Protein AF-A0A7X0BT16-F1 (afdb_monomer)

Structure (mmCIF, N/CA/C/O backbone):
data_AF-A0A7X0BT16-F1
#
_entry.id   AF-A0A7X0BT16-F1
#
loop_
_atom_site.group_PDB
_atom_site.id
_atom_site.type_symbol
_atom_site.label_atom_id
_atom_site.label_alt_id
_atom_site.label_comp_id
_atom_site.label_asym_id
_atom_site.label_entity_id
_atom_site.label_seq_id
_atom_site.pdbx_PDB_ins_code
_atom_site.Cartn_x
_atom_site.Cartn_y
_atom_site.Cartn_z
_atom_site.occupancy
_atom_site.B_iso_or_equiv
_atom_site.auth_seq_id
_atom_site.auth_comp_id
_atom_site.auth_asym_id
_atom_site.auth_atom_id
_atom_site.pdbx_PDB_model_num
ATOM 1 N N . MET A 1 1 ? 44.146 -27.514 7.093 1.00 62.03 1 MET A N 1
ATOM 2 C CA . MET A 1 1 ? 43.208 -26.456 7.522 1.00 62.03 1 MET A CA 1
ATOM 3 C C . MET A 1 1 ? 42.012 -26.492 6.581 1.00 62.03 1 MET A C 1
ATOM 5 O O . MET A 1 1 ? 42.143 -26.067 5.443 1.00 62.03 1 MET A O 1
ATOM 9 N N . GLN A 1 2 ? 40.904 -27.101 6.998 1.00 61.06 2 GLN A N 1
ATOM 10 C CA . GLN A 1 2 ? 39.678 -27.187 6.197 1.00 61.06 2 GLN A CA 1
ATOM 11 C C . GLN A 1 2 ? 38.775 -26.010 6.568 1.00 61.06 2 GLN A C 1
ATOM 13 O O . GLN A 1 2 ? 38.416 -25.845 7.732 1.00 61.06 2 GLN A O 1
ATOM 18 N N . VAL A 1 3 ? 38.493 -25.139 5.602 1.00 65.56 3 VAL A N 1
ATOM 19 C CA . VAL A 1 3 ? 37.660 -23.953 5.813 1.00 65.56 3 VAL A CA 1
ATOM 20 C C . VAL A 1 3 ? 36.194 -24.379 5.812 1.00 65.56 3 VAL A C 1
ATOM 22 O O . VAL A 1 3 ? 35.631 -24.743 4.782 1.00 65.56 3 VAL A O 1
ATOM 25 N N . GLN A 1 4 ? 35.582 -24.400 6.995 1.00 63.31 4 GLN A N 1
ATOM 26 C CA . GLN A 1 4 ? 34.161 -24.686 7.150 1.00 63.31 4 GLN A CA 1
ATOM 27 C C . GLN A 1 4 ? 33.369 -23.496 6.586 1.00 63.31 4 GLN A C 1
ATOM 29 O O . GLN A 1 4 ? 33.384 -22.407 7.158 1.00 63.31 4 GLN A O 1
ATOM 34 N N . ASN A 1 5 ? 32.707 -23.691 5.445 1.00 62.75 5 ASN A N 1
ATOM 35 C CA . ASN A 1 5 ? 31.869 -22.672 4.822 1.00 62.75 5 ASN A CA 1
ATOM 36 C C . ASN A 1 5 ? 30.610 -22.458 5.682 1.00 62.75 5 ASN A C 1
ATOM 38 O O . ASN A 1 5 ? 29.662 -23.240 5.623 1.00 62.75 5 ASN A O 1
ATOM 42 N N . ASN A 1 6 ? 30.629 -21.432 6.533 1.00 65.69 6 ASN A N 1
ATOM 43 C CA . ASN A 1 6 ? 29.486 -21.020 7.337 1.00 65.69 6 ASN A CA 1
ATOM 44 C C . ASN A 1 6 ? 28.549 -20.196 6.448 1.00 65.69 6 ASN A C 1
ATOM 46 O O . ASN A 1 6 ? 28.663 -18.973 6.384 1.00 65.69 6 ASN A O 1
ATOM 50 N N . VAL A 1 7 ? 27.645 -20.870 5.730 1.00 64.44 7 VAL A N 1
ATOM 51 C CA . VAL A 1 7 ? 26.501 -20.220 5.077 1.00 64.44 7 VAL A CA 1
ATOM 52 C C . VAL A 1 7 ? 25.565 -19.701 6.166 1.00 64.44 7 VAL A C 1
ATOM 54 O O . VAL A 1 7 ? 24.576 -20.330 6.534 1.00 64.44 7 VAL A O 1
ATOM 57 N N . GLN A 1 8 ? 25.935 -18.561 6.745 1.00 62.72 8 GLN A N 1
ATOM 58 C CA . GLN A 1 8 ? 25.099 -17.813 7.668 1.00 62.72 8 GLN A CA 1
ATOM 59 C C . GLN A 1 8 ? 23.757 -17.604 6.974 1.00 62.72 8 GLN A C 1
ATOM 61 O O . GLN A 1 8 ? 23.681 -16.998 5.905 1.00 62.72 8 GLN A O 1
ATOM 66 N N . GLN A 1 9 ? 22.714 -18.200 7.549 1.00 64.00 9 GLN A N 1
ATOM 67 C CA . GLN A 1 9 ? 21.346 -18.045 7.088 1.00 64.00 9 GLN A CA 1
ATOM 68 C C . GLN A 1 9 ? 21.044 -16.549 7.085 1.00 64.00 9 GLN A C 1
ATOM 70 O O . GLN A 1 9 ? 20.920 -15.937 8.145 1.00 64.00 9 GLN A O 1
ATOM 75 N N . ALA A 1 10 ? 20.982 -15.954 5.893 1.00 64.94 10 ALA A N 1
ATOM 76 C CA . ALA A 1 10 ? 20.500 -14.595 5.742 1.00 64.94 10 ALA A CA 1
ATOM 77 C C . ALA A 1 10 ? 19.114 -14.518 6.403 1.00 64.94 10 ALA A C 1
ATOM 79 O O . ALA A 1 10 ? 18.330 -15.465 6.248 1.00 64.94 10 ALA A O 1
ATOM 80 N N . PRO A 1 11 ? 18.800 -13.447 7.152 1.00 63.94 11 PRO A N 1
ATOM 81 C CA . PRO A 1 11 ? 17.477 -13.289 7.731 1.00 63.94 11 PRO A CA 1
ATOM 82 C C . PRO A 1 11 ? 16.439 -13.458 6.621 1.00 63.94 11 PRO A C 1
ATOM 84 O O . PRO A 1 11 ? 16.434 -12.728 5.628 1.00 63.94 11 PRO A O 1
ATOM 87 N N . ARG A 1 12 ? 15.593 -14.486 6.753 1.00 66.00 12 ARG A N 1
ATOM 88 C CA . ARG A 1 12 ? 14.468 -14.692 5.845 1.00 66.00 12 ARG A CA 1
ATOM 89 C C . ARG A 1 12 ? 13.450 -13.604 6.145 1.00 66.00 12 ARG A C 1
ATOM 91 O O . ARG A 1 12 ? 12.665 -13.736 7.078 1.00 66.00 12 ARG A O 1
ATOM 98 N N . PHE A 1 13 ? 13.466 -12.541 5.350 1.00 68.62 13 PHE A N 1
ATOM 99 C CA . PHE A 1 13 ? 12.358 -11.598 5.294 1.00 68.62 13 PHE A CA 1
ATOM 100 C C . PHE A 1 13 ? 11.175 -12.318 4.648 1.00 68.62 13 PHE A C 1
ATOM 102 O O . PHE A 1 13 ? 11.088 -12.444 3.428 1.00 68.62 13 PHE A O 1
ATOM 109 N N . THR A 1 14 ? 10.303 -12.887 5.475 1.00 76.38 14 THR A N 1
ATOM 110 C CA . THR A 1 14 ? 9.020 -13.408 5.009 1.00 76.38 14 THR A CA 1
ATOM 111 C C . THR A 1 14 ? 8.117 -12.231 4.699 1.00 76.38 14 THR A C 1
ATOM 113 O O . THR A 1 14 ? 7.971 -11.342 5.539 1.00 76.38 14 THR A O 1
ATOM 116 N N . ALA A 1 15 ? 7.516 -12.231 3.509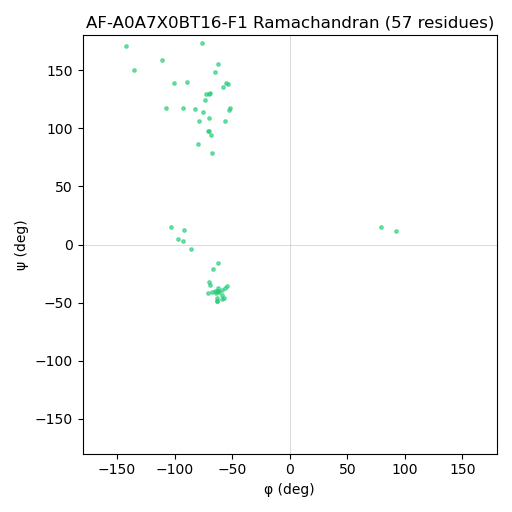 1.00 80.06 15 ALA A N 1
ATOM 117 C CA . ALA A 1 15 ? 6.527 -11.225 3.161 1.00 80.06 15 ALA A CA 1
ATOM 118 C C . ALA A 1 15 ? 5.404 -11.208 4.218 1.00 80.06 15 ALA A C 1
ATOM 120 O O . ALA A 1 15 ? 4.990 -12.279 4.685 1.00 80.06 15 ALA A O 1
ATOM 121 N N . PRO A 1 16 ? 4.933 -10.019 4.618 1.00 84.19 16 PRO A N 1
ATOM 122 C CA . PRO A 1 16 ? 3.824 -9.894 5.548 1.00 84.19 16 PRO A CA 1
ATOM 123 C C . PRO A 1 16 ? 2.543 -10.504 4.960 1.00 84.19 16 PRO A C 1
ATOM 125 O O . PRO A 1 16 ? 2.384 -10.638 3.745 1.00 84.19 16 PRO A O 1
ATOM 128 N N . ALA A 1 17 ? 1.616 -10.916 5.828 1.00 89.75 17 ALA A N 1
ATOM 129 C CA . ALA A 1 17 ? 0.330 -11.437 5.372 1.00 89.75 17 ALA A CA 1
ATOM 130 C C . ALA A 1 17 ? -0.472 -10.339 4.655 1.00 89.75 17 ALA A C 1
ATOM 132 O O . ALA A 1 17 ? -0.393 -9.170 5.020 1.00 89.75 17 ALA A O 1
ATOM 133 N N . ALA A 1 18 ? -1.293 -10.718 3.673 1.00 87.56 18 ALA A N 1
ATOM 134 C CA . ALA A 1 18 ? -2.006 -9.770 2.811 1.00 87.56 18 ALA A CA 1
ATOM 135 C C . ALA A 1 18 ? -2.848 -8.730 3.579 1.00 87.56 18 ALA A C 1
ATOM 137 O O . ALA A 1 18 ? -2.935 -7.581 3.162 1.00 87.56 18 ALA A O 1
ATOM 138 N N . ASN A 1 19 ? -3.447 -9.122 4.706 1.00 90.19 19 ASN A N 1
ATOM 139 C CA . ASN A 1 19 ? -4.269 -8.268 5.568 1.00 90.19 19 ASN A CA 1
ATOM 140 C C . ASN A 1 19 ? -3.507 -7.683 6.770 1.00 90.19 19 ASN A C 1
ATOM 142 O O . ASN A 1 19 ? -4.121 -7.058 7.634 1.00 90.19 19 ASN A O 1
ATOM 146 N N . GLN A 1 20 ? -2.196 -7.908 6.867 1.00 91.75 20 GLN A N 1
ATOM 147 C CA . GLN A 1 20 ? -1.388 -7.361 7.947 1.00 91.75 20 GLN A CA 1
ATOM 148 C C . GLN A 1 20 ? -1.251 -5.849 7.765 1.00 91.75 20 GLN A C 1
ATOM 150 O O . GLN A 1 20 ? -0.867 -5.383 6.694 1.00 91.75 20 GLN A O 1
ATOM 155 N N . ALA A 1 21 ? -1.541 -5.097 8.827 1.00 92.31 21 ALA A N 1
ATOM 156 C CA . ALA A 1 21 ? -1.286 -3.666 8.865 1.00 92.31 21 ALA A CA 1
ATOM 157 C C . ALA A 1 21 ? 0.227 -3.398 8.903 1.00 92.31 21 ALA A C 1
ATOM 159 O O . ALA A 1 21 ? 0.936 -3.950 9.745 1.00 92.31 21 ALA A O 1
ATOM 160 N N . LEU A 1 22 ? 0.707 -2.520 8.024 1.00 90.94 22 LEU A N 1
ATOM 161 C CA 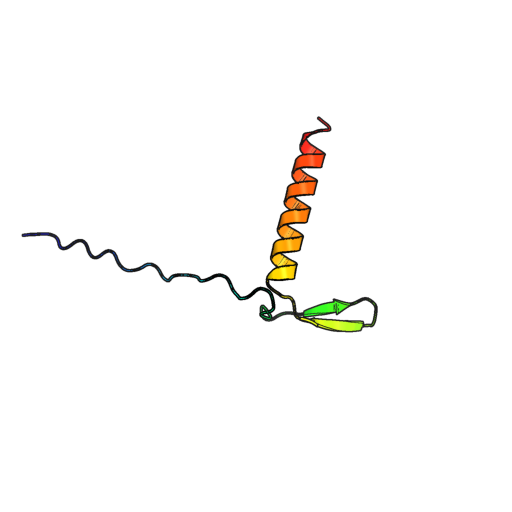. LEU A 1 22 ? 2.135 -2.219 7.855 1.00 90.94 22 LEU A CA 1
ATOM 162 C C . LEU A 1 22 ? 2.625 -1.044 8.722 1.00 90.94 22 LEU A C 1
ATOM 164 O O . LEU A 1 22 ? 3.726 -0.539 8.523 1.00 90.94 22 LEU A O 1
ATOM 168 N N . GLY A 1 23 ? 1.816 -0.605 9.692 1.00 89.19 23 GLY A 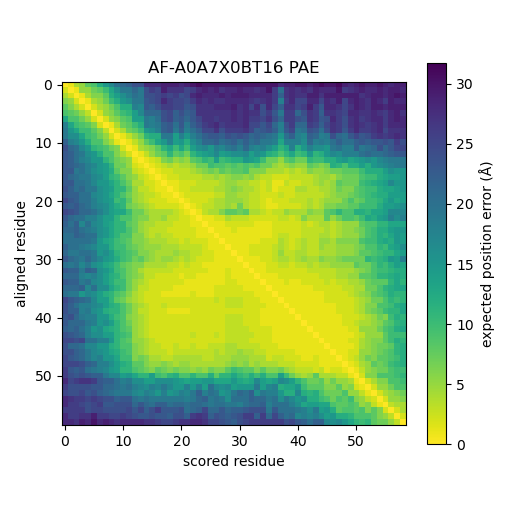N 1
ATOM 169 C CA . GLY A 1 23 ? 2.178 0.454 10.643 1.00 89.19 23 GLY A CA 1
ATOM 170 C C . GLY A 1 23 ? 1.773 1.875 10.238 1.00 89.19 23 GLY A C 1
ATOM 171 O O . GLY A 1 23 ? 2.196 2.825 10.888 1.00 89.19 23 GLY A O 1
ATOM 172 N N . GLY A 1 24 ? 0.941 2.035 9.204 1.00 93.19 24 GLY A N 1
ATOM 173 C CA . GLY A 1 24 ? 0.362 3.321 8.804 1.00 93.19 24 GLY A CA 1
ATOM 174 C C . GLY A 1 24 ? -1.086 3.188 8.332 1.00 93.19 24 GLY A C 1
ATOM 175 O O . GLY A 1 24 ? -1.570 2.073 8.130 1.00 93.19 24 GLY A O 1
ATOM 176 N N . SER A 1 25 ? -1.754 4.326 8.132 1.00 96.56 25 SER A N 1
ATOM 177 C CA . SER A 1 25 ? -3.152 4.408 7.691 1.00 96.56 25 SER A CA 1
ATOM 178 C C . SER A 1 25 ? -3.329 5.456 6.592 1.00 96.56 25 SER A C 1
ATOM 180 O O . SER A 1 25 ? -2.623 6.462 6.561 1.00 96.56 25 SER A O 1
ATOM 182 N N . ILE A 1 26 ? -4.296 5.230 5.708 1.00 95.44 26 ILE A N 1
ATOM 183 C CA . ILE A 1 26 ? -4.800 6.211 4.743 1.00 95.44 26 ILE A CA 1
ATOM 184 C C . ILE A 1 26 ? -6.104 6.781 5.292 1.00 95.44 26 ILE A C 1
ATOM 186 O O . ILE A 1 26 ? -6.934 6.039 5.813 1.00 95.44 26 ILE A O 1
ATOM 190 N N . ILE A 1 27 ? -6.297 8.090 5.152 1.00 97.00 27 ILE A N 1
ATOM 191 C CA . ILE A 1 27 ? -7.591 8.715 5.424 1.00 97.00 27 ILE A CA 1
ATOM 192 C C . ILE A 1 27 ? -8.465 8.544 4.185 1.00 97.00 27 ILE A C 1
ATOM 194 O O . ILE A 1 27 ? -8.117 9.034 3.109 1.00 97.00 27 ILE A O 1
ATOM 198 N N . ASP A 1 28 ? -9.574 7.820 4.318 1.00 95.25 28 ASP A N 1
ATOM 199 C CA . ASP A 1 28 ? -10.524 7.660 3.220 1.00 95.25 28 ASP A CA 1
ATOM 200 C C . ASP A 1 28 ? -11.380 8.921 3.012 1.00 95.25 28 ASP A C 1
ATOM 20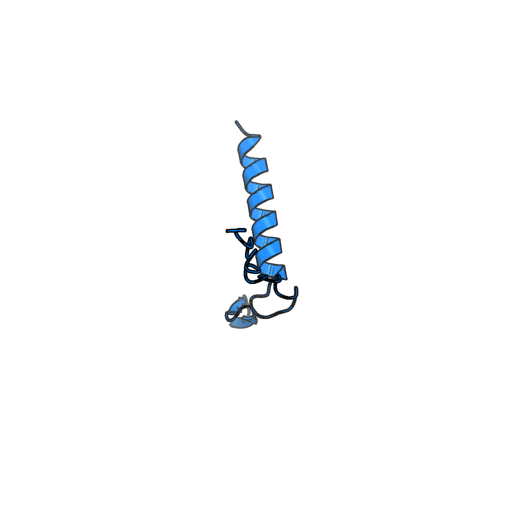2 O O . ASP A 1 28 ? -11.347 9.875 3.790 1.00 95.25 28 ASP A O 1
ATOM 206 N N . ALA A 1 29 ? -12.187 8.932 1.950 1.00 96.81 29 ALA A N 1
ATOM 207 C CA . ALA A 1 29 ? -13.032 10.079 1.614 1.00 96.81 2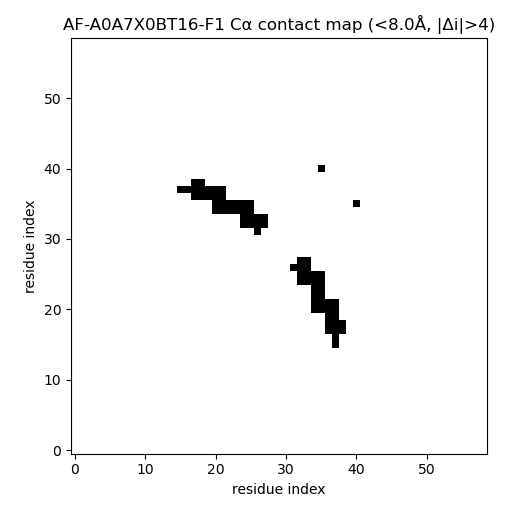9 ALA A CA 1
ATOM 208 C C . ALA A 1 29 ? -14.086 10.428 2.688 1.00 96.81 29 ALA A C 1
ATOM 210 O O . ALA A 1 29 ? -14.649 11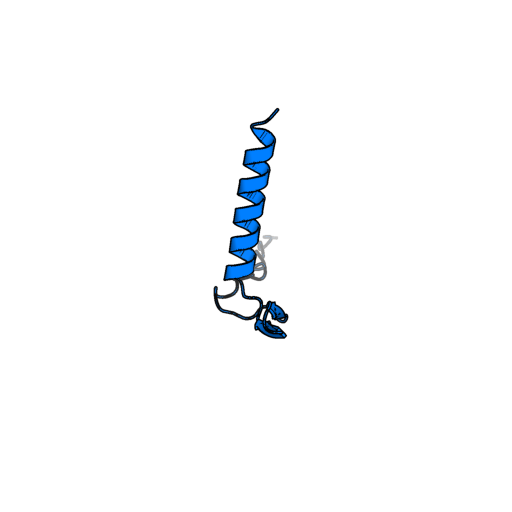.519 2.656 1.00 96.81 29 ALA A O 1
ATOM 211 N N . GLN A 1 30 ? -14.366 9.519 3.626 1.00 97.56 30 GLN A N 1
ATOM 212 C CA . GLN A 1 30 ? -15.277 9.744 4.751 1.00 97.56 30 GLN A CA 1
ATOM 213 C C . GLN A 1 30 ? -14.536 10.241 6.003 1.00 97.56 30 GLN A C 1
ATOM 215 O O . GLN A 1 30 ? -15.156 10.416 7.050 1.00 97.56 30 GLN A O 1
ATOM 220 N N . GLY A 1 31 ? -13.221 10.464 5.913 1.00 96.94 31 GLY A N 1
ATOM 221 C CA . GLY A 1 31 ? -12.385 10.883 7.034 1.00 96.94 31 GLY A CA 1
ATOM 222 C C . GLY A 1 31 ? -12.003 9.742 7.976 1.00 96.94 31 GLY A C 1
ATOM 223 O O . GLY A 1 31 ? -11.569 10.007 9.095 1.00 96.94 31 GLY A O 1
ATOM 224 N N . ARG A 1 32 ? -12.178 8.477 7.571 1.00 97.19 32 ARG A N 1
ATOM 225 C CA . ARG A 1 32 ? -11.839 7.319 8.410 1.00 97.19 32 ARG A CA 1
ATOM 226 C C . ARG A 1 32 ? -10.394 6.902 8.184 1.00 97.19 32 ARG A C 1
ATOM 228 O O . ARG A 1 32 ? -9.937 6.841 7.045 1.00 97.19 32 ARG A O 1
ATOM 235 N N . GLU A 1 33 ? -9.712 6.534 9.263 1.00 96.94 33 GLU A N 1
ATOM 236 C CA . GLU A 1 33 ? -8.398 5.896 9.193 1.00 96.94 33 GLU A CA 1
ATOM 237 C C . GLU A 1 33 ? -8.532 4.434 8.756 1.00 96.94 33 GLU A C 1
ATOM 239 O O . GLU A 1 33 ? -9.088 3.596 9.468 1.00 96.94 33 GLU A O 1
ATOM 244 N N . VAL A 1 34 ? -8.006 4.127 7.573 1.00 95.62 34 VAL A N 1
ATOM 245 C CA . VAL A 1 34 ? -7.948 2.779 7.009 1.00 95.62 34 VAL A CA 1
ATOM 246 C C . VAL A 1 34 ? -6.503 2.284 7.069 1.00 95.62 34 VAL A C 1
ATOM 248 O O . VAL A 1 34 ? -5.645 2.879 6.413 1.00 95.62 34 VAL A O 1
ATOM 251 N N . PRO A 1 35 ? -6.202 1.202 7.808 1.00 96.75 35 PRO A N 1
ATOM 252 C CA . PRO A 1 35 ? -4.852 0.653 7.876 1.00 96.75 35 PRO A CA 1
ATOM 253 C C . PRO A 1 35 ? -4.316 0.267 6.495 1.00 96.75 35 PRO A C 1
ATOM 255 O O . PRO A 1 35 ? -5.002 -0.390 5.711 1.00 96.75 35 PRO A O 1
ATOM 258 N N . ILE A 1 36 ? -3.065 0.628 6.217 1.00 95.81 36 ILE A N 1
ATOM 259 C CA . ILE A 1 36 ? -2.358 0.197 5.011 1.00 95.81 36 ILE A CA 1
ATOM 260 C C . ILE A 1 36 ? -1.986 -1.269 5.184 1.00 95.81 36 ILE A C 1
ATOM 262 O O . ILE A 1 36 ? -1.310 -1.641 6.146 1.00 95.81 36 ILE A O 1
ATOM 266 N N . THR A 1 37 ? -2.409 -2.090 4.229 1.00 95.75 37 THR A N 1
ATOM 267 C CA . THR A 1 37 ? -2.123 -3.525 4.211 1.00 95.75 37 THR A CA 1
ATOM 268 C C . THR A 1 37 ? -1.171 -3.891 3.083 1.00 95.75 37 THR A C 1
ATOM 270 O O . THR A 1 37 ? -1.078 -3.184 2.078 1.00 95.75 37 THR A O 1
ATOM 273 N N . GLU A 1 38 ? -0.499 -5.032 3.214 1.00 94.81 38 GLU A N 1
ATOM 274 C CA . GLU A 1 38 ? 0.355 -5.572 2.151 1.00 94.81 38 GLU A CA 1
ATOM 275 C C . GLU A 1 38 ? -0.406 -5.759 0.829 1.00 94.81 38 GLU A C 1
ATOM 277 O O . GLU A 1 38 ? 0.123 -5.459 -0.239 1.00 94.81 38 GLU A O 1
ATOM 282 N N . ALA A 1 39 ? -1.676 -6.175 0.877 1.00 94.38 39 ALA A N 1
ATOM 283 C CA . ALA A 1 39 ? -2.507 -6.296 -0.320 1.00 94.38 39 ALA A CA 1
ATOM 284 C C . ALA A 1 39 ? -2.651 -4.965 -1.074 1.00 94.38 39 ALA A C 1
ATOM 286 O O . ALA A 1 39 ? -2.614 -4.946 -2.304 1.00 94.38 39 ALA A O 1
ATOM 287 N N . MET A 1 40 ? -2.785 -3.853 -0.345 1.00 94.75 40 MET A N 1
ATOM 288 C CA . MET A 1 40 ? -2.879 -2.519 -0.943 1.00 94.75 40 MET A CA 1
ATOM 289 C C .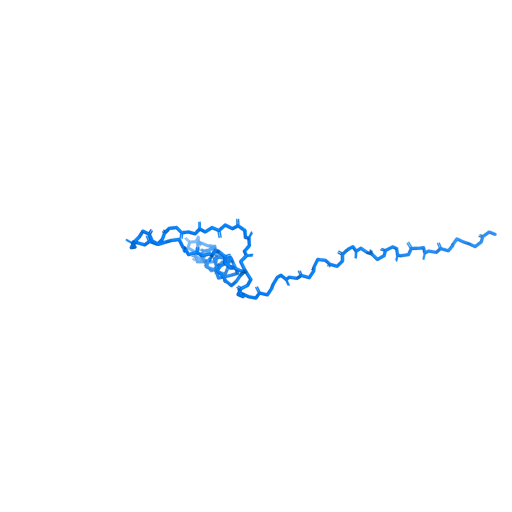 MET A 1 40 ? -1.559 -2.111 -1.598 1.00 94.75 40 MET A C 1
ATOM 291 O O . MET A 1 40 ? -1.571 -1.579 -2.706 1.00 94.75 40 MET A O 1
ATOM 295 N N . VAL A 1 41 ? -0.426 -2.404 -0.952 1.00 92.75 41 VAL A N 1
ATOM 296 C CA . VAL A 1 41 ? 0.909 -2.128 -1.508 1.00 92.75 41 VAL A CA 1
ATOM 297 C C . VAL A 1 41 ? 1.140 -2.939 -2.783 1.00 92.75 41 VAL A C 1
ATOM 299 O O . VAL A 1 41 ? 1.491 -2.375 -3.817 1.00 92.75 41 VAL A O 1
ATOM 302 N N . GLN A 1 42 ? 0.869 -4.245 -2.753 1.00 92.94 42 GLN A N 1
ATOM 303 C CA . GLN A 1 42 ? 1.021 -5.113 -3.923 1.00 92.94 42 GLN A CA 1
ATOM 304 C C . GLN A 1 42 ? 0.107 -4.706 -5.081 1.00 92.94 42 GLN A C 1
ATOM 306 O O . GLN A 1 42 ? 0.518 -4.793 -6.240 1.00 92.94 42 GLN A O 1
ATOM 311 N N . LEU A 1 43 ? -1.122 -4.270 -4.788 1.00 93.94 43 LEU A N 1
ATOM 312 C CA . LEU A 1 43 ? -2.035 -3.751 -5.803 1.00 93.94 43 LEU A CA 1
ATOM 313 C C . LEU A 1 43 ? -1.463 -2.488 -6.454 1.00 93.94 43 LEU A C 1
ATOM 315 O O . LEU A 1 43 ? -1.379 -2.435 -7.680 1.00 93.94 43 LEU A O 1
ATOM 319 N N . ALA A 1 44 ? -0.988 -1.529 -5.654 1.00 93.19 44 ALA A N 1
ATOM 320 C CA . ALA A 1 44 ? -0.379 -0.303 -6.162 1.00 93.19 44 ALA A CA 1
ATOM 321 C C . ALA A 1 44 ? 0.842 -0.593 -7.052 1.00 93.19 44 ALA A C 1
ATOM 323 O O . ALA A 1 44 ? 0.955 -0.031 -8.140 1.00 93.19 44 ALA A O 1
ATOM 324 N N . CYS A 1 45 ? 1.719 -1.520 -6.651 1.00 93.19 45 CYS A N 1
ATOM 325 C CA . CYS A 1 45 ? 2.848 -1.944 -7.484 1.00 93.19 45 CYS A CA 1
ATOM 326 C C . CYS A 1 45 ? 2.389 -2.483 -8.849 1.00 93.19 45 CYS A C 1
ATOM 328 O O . CYS A 1 45 ? 2.916 -2.070 -9.879 1.00 93.19 45 CYS A O 1
ATOM 330 N N . ARG A 1 46 ? 1.362 -3.344 -8.879 1.00 93.12 46 ARG A N 1
ATOM 331 C CA . ARG A 1 46 ? 0.818 -3.891 -10.138 1.00 93.12 46 ARG A CA 1
ATOM 332 C C . ARG A 1 46 ? 0.223 -2.809 -11.033 1.00 93.12 46 ARG A C 1
ATOM 334 O O . ARG A 1 46 ? 0.385 -2.863 -12.250 1.00 93.12 46 ARG A O 1
ATOM 341 N N . GLU A 1 47 ? -0.482 -1.843 -10.454 1.00 93.62 47 GLU A N 1
ATOM 342 C CA . GLU A 1 47 ? -1.050 -0.720 -11.205 1.00 93.62 47 GLU A CA 1
ATOM 343 C C . GLU A 1 47 ? 0.044 0.148 -11.835 1.00 93.62 47 GLU A C 1
ATOM 345 O O . GLU A 1 47 ? -0.061 0.513 -13.009 1.00 93.62 47 GLU A O 1
ATOM 350 N N . LEU A 1 48 ? 1.122 0.417 -11.094 1.00 89.56 48 LEU A N 1
ATOM 351 C CA . LEU A 1 48 ? 2.283 1.155 -11.593 1.00 89.56 48 LEU A CA 1
ATOM 352 C C . LEU A 1 48 ? 2.981 0.413 -12.737 1.00 89.56 48 LEU A C 1
ATOM 354 O O . LEU A 1 48 ? 3.247 1.019 -13.779 1.00 89.56 48 LEU A O 1
ATOM 358 N N . ASP A 1 49 ? 3.210 -0.891 -12.583 1.00 89.56 49 ASP A N 1
ATOM 359 C CA . ASP A 1 49 ? 3.798 -1.729 -13.630 1.00 89.56 49 ASP A CA 1
ATOM 360 C C . ASP A 1 49 ? 2.940 -1.689 -14.902 1.00 89.56 49 ASP A C 1
ATOM 362 O O . ASP A 1 49 ? 3.445 -1.411 -15.993 1.00 89.56 49 ASP A O 1
ATOM 366 N N . ASN A 1 50 ? 1.621 -1.847 -14.770 1.00 83.62 50 ASN A N 1
ATOM 367 C CA . ASN A 1 50 ? 0.692 -1.783 -15.899 1.00 83.62 50 ASN A CA 1
ATOM 368 C C . ASN A 1 50 ? 0.702 -0.411 -16.596 1.00 83.62 50 ASN A C 1
ATOM 370 O O . ASN A 1 50 ? 0.687 -0.342 -17.830 1.00 83.62 50 ASN A O 1
ATOM 374 N N . CYS A 1 51 ? 0.765 0.682 -15.831 1.00 78.06 51 CYS A N 1
ATOM 375 C CA . CYS A 1 51 ? 0.870 2.039 -16.371 1.00 78.06 51 CYS A CA 1
ATOM 376 C C . CYS A 1 51 ? 2.194 2.267 -17.114 1.00 78.06 51 CYS A C 1
ATOM 378 O O . CYS A 1 51 ? 2.204 2.877 -18.188 1.00 78.06 51 CYS A O 1
ATOM 380 N N . SER A 1 52 ? 3.304 1.746 -16.585 1.00 69.88 52 SER A N 1
ATOM 381 C CA . SER A 1 52 ? 4.621 1.854 -17.224 1.00 69.88 52 SER A CA 1
ATOM 382 C C . SER A 1 52 ? 4.655 1.149 -18.588 1.00 69.88 5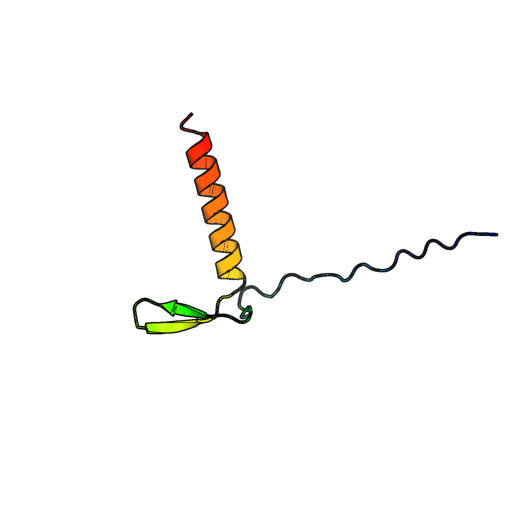2 SER A C 1
ATOM 384 O O . SER A 1 52 ? 5.142 1.712 -19.571 1.00 69.88 52 SER A O 1
ATOM 386 N N . LEU A 1 53 ? 4.021 -0.025 -18.692 1.00 62.94 53 LEU A N 1
ATOM 387 C CA . LEU A 1 53 ? 3.895 -0.783 -19.939 1.00 62.94 53 LEU A CA 1
ATOM 388 C C . LEU A 1 53 ? 2.963 -0.094 -20.949 1.00 62.94 53 LEU A C 1
ATOM 390 O O . LEU A 1 53 ? 3.204 -0.148 -22.156 1.00 62.94 53 LEU A O 1
ATOM 394 N N . ALA A 1 54 ? 1.911 0.578 -20.472 1.00 60.28 54 ALA A N 1
ATOM 395 C CA . ALA A 1 54 ? 1.011 1.361 -21.319 1.00 60.28 54 ALA A CA 1
ATOM 396 C C . ALA A 1 54 ? 1.678 2.634 -21.873 1.00 60.28 54 ALA A C 1
ATOM 398 O O . ALA A 1 54 ? 1.379 3.049 -22.994 1.00 60.28 54 ALA A O 1
ATOM 399 N N . SER A 1 55 ? 2.595 3.244 -21.116 1.00 58.19 55 SER A N 1
ATOM 400 C CA . SER A 1 55 ? 3.387 4.391 -21.578 1.00 58.19 55 SER A CA 1
ATOM 401 C C . SER A 1 55 ? 4.425 3.980 -22.631 1.00 58.19 55 SER A C 1
ATOM 403 O O . SER A 1 55 ? 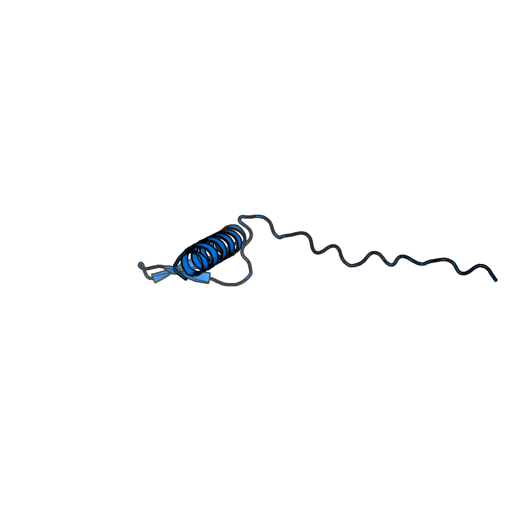4.540 4.633 -23.665 1.00 58.19 55 SER A O 1
ATOM 405 N N . ALA A 1 56 ? 5.096 2.837 -22.440 1.00 58.75 56 ALA A N 1
ATOM 406 C CA . ALA A 1 56 ? 6.103 2.317 -23.371 1.00 58.75 56 ALA A CA 1
ATOM 407 C C . ALA A 1 56 ? 5.544 1.884 -24.746 1.00 58.75 56 ALA A C 1
ATOM 409 O O . ALA A 1 56 ? 6.292 1.826 -25.715 1.00 58.75 56 ALA A O 1
ATOM 410 N N . LYS A 1 57 ? 4.237 1.598 -24.857 1.00 55.09 57 LYS A N 1
ATOM 411 C CA . LYS A 1 57 ? 3.566 1.251 -26.129 1.00 55.09 57 LYS A CA 1
ATOM 412 C C . LYS A 1 57 ? 3.079 2.453 -26.949 1.00 55.09 57 LYS A C 1
ATOM 414 O O . LYS A 1 57 ? 2.541 2.252 -28.033 1.00 55.09 57 LYS A O 1
ATOM 419 N N . ARG A 1 58 ? 3.225 3.681 -26.442 1.00 53.22 58 ARG A N 1
ATOM 420 C CA . ARG A 1 58 ? 2.849 4.923 -27.148 1.00 53.22 58 ARG A CA 1
ATOM 421 C C . ARG A 1 58 ? 4.048 5.693 -27.725 1.00 53.22 58 ARG A C 1
ATOM 423 O O . ARG A 1 58 ? 3.887 6.862 -28.061 1.00 53.22 58 ARG A O 1
ATOM 430 N N . GLY A 1 59 ? 5.214 5.051 -27.814 1.00 47.66 59 GLY A N 1
ATOM 431 C CA . GLY A 1 59 ? 6.404 5.567 -28.500 1.00 47.66 59 GLY A CA 1
ATOM 432 C C . GLY A 1 59 ? 6.478 5.095 -29.941 1.00 47.66 59 GLY A C 1
ATOM 433 O O . GLY A 1 59 ? 6.237 3.886 -30.155 1.00 47.66 59 GLY A O 1
#

Mean predicted aligned error: 11.22 Å

Nearest PDB structures (foldseek):
  8i7j-assembly1_f  TM=2.875E-01  e=6.025E+00  Kluyveromyces lactis NRRL Y-1140

pLDDT: mean 81.32, std 15.3, range [47.66, 97.56]

InterPro domains:
  IPR054635 PA1571-like [NF045613] (1-50)

Secondary structure (DSSP, 8-state):
-------------PPPPTT-EEEEEEEPTTS-EEEEEHHHHHHHHHHHHHHHHHHHTT-

Organism: NCBI:txid1793966

Foldseek 3Di:
DDDDPPPPPDPPPDDDDQADFPPAFDQDPVRDTHGDGNVNVVVVVVVVVVVVVVVVVVD

Sequence (59 aa):
MQVQNNVQQAPRFTAPAANQALGGSIIDAQGREVPITEAMVQLACRELDNCSLASAKRG

Radius of gyration: 20.0 Å; Cα contacts (8 Å, |Δi|>4): 36; chains: 1; bounding box: 58×38×39 Å

Solvent-accessible surface area (backbone atoms only — not comparable to full-atom values): 3857 Å² total; per-residue (Å²): 139,84,83,79,81,77,78,71,78,68,83,79,81,70,81,75,54,53,82,40,66,76,83,49,64,45,72,46,98,87,71,45,81,41,67,38,25,43,47,56,52,56,49,50,53,52,52,50,53,54,51,54,56,59,56,66,71,75,113